Protein AF-A0A396I107-F1 (afdb_monomer_lite)

Organism: Medicago truncatula (NCBI:txid3880)

Sequence (135 aa):
MNLPSSKPILSKSPPNIFPFVKGKCCNCGIKDRWLLHNVVVRGVDRGICTSCVLRLHPSSFCPCCFKFYENPLSTTSTTHCFISCIKCSSLSHIHCLSSPPPPSYLCPPCSQPNFTFFPVPESPISKASRFNWDK

Foldseek 3Di:
DDDDDDDDDPPDDPPPCPPQDQAAAPPPRDGRDGDFDFDQDPNDTGTHHPQVVCVVCQQQAALLPRDGDPDPPCPDDDAQDWDAAPPDRHIHRCVSDPPPDDPHDHGQPRVDVPDGSDDDPPPPPPDPPDDDPDD

Secondary structure (DSSP, 8-state):
--PPP-------PPP-------B--TTT--SSBS-EEEEEETTEEEEEEHHHHHHH-TTSB-TTT-PBPP-TT-TT-TT--EEE-SSSS-EEEGGGSPSSPPSS---HHHH-TT--SSPPP----S---------

Structure (mmCIF, N/CA/C/O backbone):
data_AF-A0A396I107-F1
#
_entry.id   AF-A0A396I107-F1
#
loop_
_atom_site.group_PDB
_atom_site.id
_atom_site.type_symbol
_atom_site.label_atom_id
_atom_site.label_alt_id
_atom_site.label_comp_id
_atom_site.label_asym_id
_atom_site.label_entity_id
_atom_site.label_seq_id
_atom_site.pdbx_PDB_ins_code
_atom_site.Cartn_x
_atom_site.Cartn_y
_atom_site.Cartn_z
_atom_site.occupancy
_atom_site.B_iso_or_equiv
_atom_site.auth_seq_id
_atom_site.auth_comp_id
_atom_site.auth_asym_id
_atom_site.auth_atom_id
_atom_site.pdbx_PDB_model_num
ATOM 1 N N . MET A 1 1 ? 36.733 39.818 35.629 1.00 39.16 1 MET A N 1
ATOM 2 C CA . MET A 1 1 ? 35.351 39.630 35.136 1.00 39.16 1 MET A CA 1
ATOM 3 C C . MET A 1 1 ? 35.263 38.206 34.613 1.00 39.16 1 MET A C 1
ATOM 5 O O . MET A 1 1 ? 35.864 37.928 33.589 1.00 39.16 1 MET A O 1
ATOM 9 N N . ASN A 1 2 ? 34.639 37.289 35.355 1.00 40.69 2 ASN A N 1
ATOM 10 C CA . ASN A 1 2 ? 34.502 35.888 34.946 1.00 40.69 2 ASN A CA 1
ATOM 11 C C . ASN A 1 2 ? 33.051 35.658 34.511 1.00 40.69 2 ASN A C 1
ATOM 13 O O . ASN A 1 2 ? 32.148 35.779 35.337 1.00 40.69 2 ASN A O 1
ATOM 17 N N . LEU A 1 3 ? 32.833 35.378 33.223 1.00 48.28 3 LEU A N 1
ATOM 18 C CA . LEU A 1 3 ? 31.533 34.933 32.719 1.00 48.28 3 LEU A CA 1
ATOM 19 C C . LEU A 1 3 ? 31.322 33.455 33.093 1.00 48.28 3 LEU A C 1
ATOM 21 O O . LEU A 1 3 ? 32.228 32.647 32.875 1.00 48.28 3 LEU A O 1
ATOM 25 N N . PRO A 1 4 ? 30.146 33.065 33.611 1.00 47.81 4 PRO A N 1
ATOM 26 C CA . PRO A 1 4 ? 29.818 31.662 33.801 1.00 47.81 4 PRO A CA 1
ATOM 27 C C . PRO A 1 4 ? 29.500 30.989 32.459 1.00 47.81 4 PRO A C 1
ATOM 29 O O . PRO A 1 4 ? 28.752 31.503 31.631 1.00 47.81 4 PRO A O 1
ATOM 32 N N . SER A 1 5 ? 30.094 29.811 32.280 1.00 45.44 5 SER A N 1
ATOM 33 C CA . SER A 1 5 ? 29.935 28.916 31.136 1.00 45.44 5 SER A CA 1
ATOM 34 C C . SER A 1 5 ? 28.486 28.430 30.998 1.00 45.44 5 SER A C 1
ATOM 36 O O . SER A 1 5 ? 27.957 27.746 31.880 1.00 45.44 5 SER A O 1
ATOM 38 N N . SER A 1 6 ? 27.841 28.782 29.885 1.00 51.25 6 SER A N 1
ATOM 39 C CA . SER A 1 6 ? 26.504 28.310 29.522 1.00 51.25 6 SER A CA 1
ATOM 40 C C . SER A 1 6 ? 26.554 26.831 29.139 1.00 51.25 6 SER A C 1
ATOM 42 O O . SER A 1 6 ? 27.092 26.461 28.097 1.00 51.25 6 SER A O 1
ATOM 44 N N . LYS A 1 7 ? 25.967 25.972 29.978 1.00 55.06 7 LYS A N 1
ATOM 45 C CA . LYS A 1 7 ? 25.713 24.565 29.638 1.00 55.06 7 LYS A CA 1
ATOM 46 C C . LYS A 1 7 ? 24.725 24.485 28.462 1.00 55.06 7 LYS A C 1
ATOM 48 O O . LYS A 1 7 ? 23.730 25.211 28.477 1.00 55.06 7 LYS A O 1
ATOM 53 N N . PRO A 1 8 ? 24.928 23.588 27.482 1.00 44.09 8 PRO A N 1
ATOM 54 C CA . PRO A 1 8 ? 23.944 23.351 26.435 1.00 44.09 8 PRO A CA 1
ATOM 55 C C . PRO A 1 8 ? 22.682 22.720 27.038 1.00 44.09 8 PRO A C 1
ATOM 57 O O . PRO A 1 8 ? 22.736 21.696 27.722 1.00 44.09 8 PRO A O 1
ATOM 60 N N . ILE A 1 9 ? 21.536 23.359 26.794 1.00 47.22 9 ILE A N 1
ATOM 61 C CA . ILE A 1 9 ? 20.211 22.844 27.140 1.00 47.22 9 ILE A CA 1
ATOM 62 C C . ILE A 1 9 ? 19.959 21.622 26.257 1.00 47.22 9 ILE A C 1
ATOM 64 O O . ILE A 1 9 ? 19.732 21.744 25.055 1.00 47.22 9 ILE A O 1
ATOM 68 N N . LEU A 1 10 ? 20.017 20.435 26.861 1.00 46.69 10 LEU A N 1
ATOM 69 C CA . LEU A 1 10 ? 19.572 19.190 26.250 1.00 46.69 10 LEU A CA 1
ATOM 70 C C . LEU A 1 10 ? 18.054 19.286 26.047 1.00 46.69 10 LEU A C 1
ATOM 72 O O . LEU A 1 10 ? 17.277 19.065 26.980 1.00 46.69 10 LEU A O 1
ATOM 76 N N . SER A 1 11 ? 17.631 19.659 24.839 1.00 46.19 11 SER A N 1
ATOM 77 C CA . SER A 1 11 ? 16.238 19.578 24.417 1.00 46.19 11 SER A CA 1
ATOM 78 C C . SER A 1 11 ? 15.822 18.109 24.442 1.00 46.19 11 SER A C 1
ATOM 80 O O . SER A 1 11 ? 16.164 17.310 23.574 1.00 46.19 11 SER A O 1
ATOM 82 N N . LYS A 1 12 ? 15.098 17.723 25.495 1.00 41.50 12 LYS A N 1
ATOM 83 C CA . LYS A 1 12 ? 14.374 16.455 25.522 1.00 41.50 12 LYS A CA 1
ATOM 84 C C . LYS A 1 12 ? 13.352 16.520 24.392 1.00 41.50 12 LYS A C 1
ATOM 86 O O . LYS A 1 12 ? 12.364 17.245 24.498 1.00 41.50 12 LYS A O 1
ATOM 91 N N . SER A 1 13 ? 13.603 15.800 23.302 1.00 48.41 13 SER A N 1
ATOM 92 C CA . SER A 1 13 ? 12.550 15.479 22.349 1.00 48.41 13 SER A CA 1
ATOM 93 C C . SER A 1 13 ? 11.405 14.812 23.125 1.00 48.41 13 SER A C 1
ATOM 95 O O . SER A 1 13 ? 11.673 14.012 24.031 1.00 48.41 13 SER A O 1
ATOM 97 N N . PRO A 1 14 ? 10.134 15.154 22.848 1.00 47.31 14 PRO A N 1
ATOM 98 C CA . PRO A 1 14 ? 9.019 14.461 23.469 1.00 47.31 14 PRO A CA 1
ATOM 99 C C . PRO A 1 14 ? 9.179 12.960 23.210 1.00 47.31 14 PRO A C 1
ATOM 101 O O . PRO A 1 14 ? 9.504 12.580 22.078 1.00 47.31 14 PRO A O 1
ATOM 104 N N . PRO A 1 15 ? 8.977 12.094 24.217 1.00 42.28 15 PRO A N 1
ATOM 105 C CA . PRO A 1 15 ? 8.902 10.672 23.949 1.00 42.28 15 PRO A CA 1
ATOM 106 C C . PRO A 1 15 ? 7.786 10.490 22.918 1.00 42.28 15 PRO A C 1
ATOM 108 O O . PRO A 1 15 ? 6.681 10.999 23.105 1.00 42.28 15 PRO A O 1
ATOM 111 N N . ASN A 1 16 ? 8.098 9.822 21.806 1.00 48.88 16 ASN A N 1
ATOM 112 C CA . ASN A 1 16 ? 7.129 9.393 20.800 1.00 48.88 16 ASN A CA 1
ATOM 113 C C . ASN A 1 16 ? 6.190 8.357 21.444 1.00 48.88 16 ASN A C 1
ATOM 115 O O . ASN A 1 16 ? 6.252 7.162 21.170 1.00 48.88 16 ASN A O 1
ATOM 119 N N . ILE A 1 17 ? 5.345 8.809 22.368 1.00 43.91 17 ILE A N 1
ATOM 120 C CA . ILE A 1 17 ? 4.230 8.057 22.919 1.00 43.91 17 ILE A CA 1
ATOM 121 C C . ILE A 1 17 ? 3.137 8.224 21.876 1.00 43.91 17 ILE A C 1
ATOM 123 O O . ILE A 1 17 ? 2.220 9.022 22.039 1.00 43.91 17 ILE A O 1
ATOM 127 N N . PHE A 1 18 ? 3.263 7.517 20.755 1.00 51.06 18 PHE A N 1
ATOM 128 C CA . PHE A 1 18 ? 2.079 7.231 19.965 1.00 51.06 18 PHE A CA 1
ATOM 129 C C . PHE A 1 18 ? 1.196 6.383 20.879 1.00 51.06 18 PHE A C 1
ATOM 131 O O . PHE A 1 18 ? 1.608 5.273 21.231 1.00 51.06 18 PHE A O 1
ATOM 138 N N . PRO A 1 19 ? 0.041 6.884 21.352 1.00 49.38 19 PRO A N 1
ATOM 139 C CA . PRO A 1 19 ? -0.827 6.065 22.171 1.00 49.38 19 PRO A CA 1
ATOM 140 C C . PRO A 1 19 ? -1.206 4.856 21.319 1.00 49.38 19 PRO A C 1
ATOM 142 O O . PRO A 1 19 ? -1.777 4.991 20.235 1.00 49.38 19 PRO A O 1
ATOM 145 N N . PHE A 1 20 ? -0.826 3.665 21.776 1.00 53.84 20 PHE A N 1
ATOM 146 C CA . PHE A 1 20 ? -1.219 2.401 21.168 1.00 53.84 20 PHE A CA 1
ATOM 147 C C . PHE A 1 20 ? -2.715 2.205 21.427 1.00 53.84 20 PHE A C 1
ATOM 149 O O . PHE A 1 20 ? -3.124 1.426 22.284 1.00 53.84 20 PHE A O 1
ATOM 156 N N . VAL A 1 21 ? -3.553 2.971 20.730 1.00 56.84 21 VAL A N 1
ATOM 157 C CA . VAL A 1 21 ? -5.000 2.873 20.872 1.00 56.84 21 VAL A CA 1
ATOM 158 C C . VAL A 1 21 ? -5.434 1.606 20.151 1.00 56.84 21 VAL A C 1
ATOM 160 O O . VAL A 1 21 ? -5.415 1.528 18.921 1.00 56.84 21 VAL A O 1
ATOM 163 N N . LYS A 1 22 ? -5.803 0.592 20.934 1.00 62.91 22 LYS A N 1
ATOM 164 C CA . LYS A 1 22 ? -6.454 -0.611 20.426 1.00 62.91 22 LYS A CA 1
ATOM 165 C C . LYS A 1 22 ? -7.850 -0.212 19.949 1.00 62.91 22 LYS A C 1
ATOM 167 O O . LYS A 1 22 ? -8.648 0.310 20.722 1.00 62.91 22 LYS A O 1
ATOM 172 N N . GLY A 1 23 ? -8.145 -0.429 18.673 1.00 74.81 23 GLY A N 1
ATOM 173 C CA . GLY A 1 23 ? -9.428 -0.028 18.105 1.00 74.81 23 GLY A CA 1
ATOM 174 C C . GLY A 1 23 ? -9.712 -0.652 16.746 1.00 74.81 23 GLY A C 1
ATOM 175 O O . GLY A 1 23 ? -8.900 -1.387 16.178 1.00 74.81 23 GLY A O 1
ATOM 176 N N . LYS A 1 24 ? -10.899 -0.353 16.216 1.00 85.00 24 LYS A N 1
ATOM 177 C CA . LYS A 1 24 ? -11.323 -0.771 14.879 1.00 85.00 24 LYS A CA 1
ATOM 178 C C . LYS A 1 24 ? -10.814 0.227 13.845 1.00 85.00 24 LYS A C 1
ATOM 180 O O . LYS A 1 24 ? -11.115 1.412 13.933 1.00 85.00 24 LYS A O 1
ATOM 185 N N . CYS A 1 25 ? -10.106 -0.252 12.826 1.00 86.88 25 CYS A N 1
ATOM 186 C CA . CYS A 1 25 ? -9.729 0.601 11.704 1.00 86.88 25 CYS A CA 1
ATOM 187 C C . CYS A 1 25 ? -10.978 1.036 10.920 1.00 86.88 25 CYS A C 1
ATOM 189 O O . CYS A 1 25 ? -11.725 0.187 10.433 1.00 86.88 25 CYS A O 1
ATOM 191 N N . CYS A 1 26 ? -11.173 2.341 10.726 1.00 86.88 26 CYS A N 1
ATOM 192 C CA . CYS A 1 26 ? -12.315 2.869 9.974 1.00 86.88 26 CYS A CA 1
ATOM 193 C C . CYS A 1 26 ? -12.318 2.475 8.486 1.00 86.88 26 CYS A C 1
ATOM 195 O O . CYS A 1 26 ? -13.381 2.468 7.878 1.00 86.88 26 CYS A O 1
ATOM 197 N N . ASN A 1 27 ? -11.155 2.157 7.904 1.00 85.94 27 ASN A N 1
ATOM 198 C CA . ASN A 1 27 ? -11.030 1.818 6.484 1.00 85.94 27 ASN A CA 1
ATOM 199 C C . ASN A 1 27 ? -11.244 0.318 6.214 1.00 85.94 27 ASN A C 1
ATOM 201 O O . ASN A 1 27 ? -12.106 -0.052 5.432 1.00 85.94 27 ASN A O 1
ATOM 205 N N . CYS A 1 28 ? -10.485 -0.563 6.880 1.00 85.44 28 CYS A N 1
ATOM 206 C CA . CYS A 1 28 ? -10.591 -2.015 6.657 1.00 85.44 28 CYS A CA 1
ATOM 207 C C . CYS A 1 28 ? -11.506 -2.745 7.651 1.00 85.44 28 CYS A C 1
ATOM 209 O O . CYS A 1 28 ? -11.710 -3.945 7.522 1.00 85.44 28 CYS A O 1
ATOM 211 N N . GLY A 1 29 ? -12.014 -2.067 8.683 1.00 83.38 29 GLY A N 1
ATOM 212 C CA . GLY A 1 29 ? -12.927 -2.651 9.668 1.00 83.38 29 GLY A CA 1
ATOM 213 C C . GLY A 1 29 ? -12.309 -3.663 10.640 1.00 83.38 29 GLY A C 1
ATOM 214 O O . GLY A 1 29 ? -13.009 -4.117 11.544 1.00 83.38 29 GLY A O 1
ATOM 215 N N . ILE A 1 30 ? -11.023 -3.997 10.494 1.00 81.94 30 ILE A N 1
ATOM 216 C CA . ILE A 1 30 ? -10.326 -4.953 11.362 1.00 81.94 30 ILE A CA 1
ATOM 217 C C . ILE A 1 30 ? -10.192 -4.365 12.771 1.00 81.94 30 ILE A C 1
ATOM 219 O O . ILE A 1 30 ? -9.756 -3.220 12.940 1.00 81.94 30 ILE A O 1
ATOM 223 N N . LYS A 1 31 ? -10.611 -5.163 13.758 1.00 74.69 31 LYS A N 1
ATOM 224 C CA . LYS A 1 31 ? -10.554 -4.866 15.195 1.00 74.69 31 LYS A CA 1
ATOM 225 C C . LYS A 1 31 ? -9.156 -5.154 15.745 1.00 74.69 31 LYS A C 1
ATOM 227 O O . LYS A 1 31 ? -8.348 -5.792 15.079 1.00 74.69 31 LYS A O 1
ATOM 232 N N . ASP A 1 32 ? -8.885 -4.673 16.953 1.00 67.00 32 ASP A N 1
ATOM 233 C CA . ASP A 1 32 ? -7.689 -5.009 17.734 1.00 67.00 32 ASP A CA 1
ATOM 234 C C . ASP A 1 32 ? -6.344 -4.722 17.058 1.00 67.00 32 ASP A C 1
ATOM 236 O O . ASP A 1 32 ? -5.314 -5.262 17.461 1.00 67.00 32 ASP A O 1
ATOM 240 N N . ARG A 1 33 ? -6.316 -3.829 16.061 1.00 69.25 33 ARG A N 1
ATOM 241 C CA . ARG A 1 33 ? -5.047 -3.426 15.461 1.00 69.25 33 ARG A CA 1
ATOM 242 C C . ARG A 1 33 ? -4.260 -2.582 16.448 1.00 69.25 33 ARG A C 1
ATOM 244 O O . ARG A 1 33 ? -4.785 -1.637 17.034 1.00 69.25 33 ARG A O 1
ATOM 251 N N . TRP A 1 34 ? -2.989 -2.926 16.595 1.00 65.94 34 TRP A N 1
ATOM 252 C CA . TRP A 1 34 ? -2.025 -2.089 17.289 1.00 65.94 34 TRP A CA 1
ATOM 253 C C . TRP A 1 34 ? -1.634 -0.958 16.328 1.00 65.94 34 TRP A C 1
ATOM 255 O O . TRP A 1 34 ? -1.540 -1.190 15.121 1.00 65.94 34 TRP A O 1
ATOM 265 N N . LEU A 1 35 ? -1.447 0.256 16.853 1.00 76.44 35 LEU A N 1
ATOM 266 C CA . LEU A 1 35 ? -1.085 1.460 16.088 1.00 76.44 35 LEU A CA 1
ATOM 267 C C . LEU A 1 35 ? -2.159 1.923 15.082 1.00 76.44 35 LEU A C 1
ATOM 269 O O . LEU A 1 35 ? -2.049 1.744 13.863 1.00 76.44 35 LEU A O 1
ATOM 273 N N . LEU A 1 36 ? -3.206 2.565 15.607 1.00 84.69 36 LEU A N 1
ATOM 274 C CA . LEU A 1 36 ? -4.101 3.397 14.806 1.00 84.69 36 LEU A CA 1
ATOM 275 C C . LEU A 1 36 ? -3.539 4.818 14.694 1.00 84.69 36 LEU A C 1
ATOM 277 O O . LEU A 1 36 ? -3.190 5.443 15.690 1.00 84.69 36 LEU A O 1
ATOM 281 N N . HIS A 1 37 ? -3.494 5.324 13.467 1.00 85.69 37 HIS A N 1
ATOM 282 C CA . HIS A 1 37 ? -3.202 6.713 13.147 1.00 85.69 37 HIS A CA 1
ATOM 283 C C . HIS A 1 37 ? -4.507 7.492 13.180 1.00 85.69 37 HIS A C 1
ATOM 285 O O . HIS A 1 37 ? -5.466 7.124 12.493 1.00 85.69 37 HIS A O 1
ATOM 291 N N . ASN A 1 38 ? -4.540 8.556 13.976 1.00 84.56 38 ASN A N 1
ATOM 292 C CA . ASN A 1 38 ? -5.654 9.491 13.970 1.00 84.56 38 ASN A CA 1
ATOM 293 C C . ASN A 1 38 ? -5.518 10.385 12.742 1.00 84.56 38 ASN A C 1
ATOM 295 O O . ASN A 1 38 ? -4.517 11.082 12.579 1.00 84.56 38 ASN A O 1
ATOM 299 N N . VAL A 1 39 ? -6.516 10.336 11.868 1.00 82.31 39 VAL A N 1
ATOM 300 C CA . VAL A 1 39 ? -6.608 11.204 10.698 1.00 82.31 39 VAL A CA 1
ATOM 301 C C . VAL A 1 39 ? -7.934 11.941 10.726 1.00 82.31 39 VAL A C 1
ATOM 303 O O . VAL A 1 39 ? -8.976 11.359 11.032 1.00 82.31 39 VAL A O 1
ATOM 306 N N . VAL A 1 40 ? -7.907 13.218 10.361 1.00 82.56 40 VAL A N 1
ATOM 307 C CA . VAL A 1 40 ? -9.123 14.014 10.207 1.00 82.56 40 VAL A CA 1
ATOM 308 C C . VAL A 1 40 ? -9.620 13.842 8.780 1.00 82.56 40 VAL A C 1
ATOM 310 O O . VAL A 1 40 ? -8.994 14.309 7.829 1.00 82.56 40 VAL A O 1
ATOM 313 N N . VAL A 1 41 ? -10.761 13.177 8.613 1.00 71.12 41 VAL A N 1
ATOM 314 C CA . VAL A 1 41 ? -11.405 13.021 7.303 1.00 71.12 41 VAL A CA 1
ATOM 315 C C . VAL A 1 41 ? -12.756 13.711 7.356 1.00 71.12 41 VAL A C 1
ATOM 317 O O . VAL A 1 41 ? -13.661 13.252 8.054 1.00 71.12 41 VAL A O 1
ATOM 320 N N . ARG A 1 42 ? -12.895 14.809 6.600 1.00 77.88 42 ARG A N 1
ATOM 321 C CA . ARG A 1 42 ? -14.106 15.655 6.569 1.00 77.88 42 ARG A CA 1
ATOM 322 C C . ARG A 1 42 ? -14.514 16.188 7.955 1.00 77.88 42 ARG A C 1
ATOM 324 O O . ARG A 1 42 ? -15.693 16.202 8.285 1.00 77.88 42 ARG A O 1
ATOM 331 N N . GLY A 1 43 ? -13.539 16.583 8.774 1.00 78.88 43 GLY A N 1
ATOM 332 C CA . GLY A 1 43 ? -13.783 17.153 10.106 1.00 78.88 43 GLY A CA 1
ATOM 333 C C . GLY A 1 43 ? -14.120 16.139 11.204 1.00 78.88 43 GLY A C 1
ATOM 334 O O . GLY A 1 43 ? -14.448 16.546 12.311 1.00 78.88 43 GLY A O 1
ATOM 335 N N . VAL A 1 44 ? -14.035 14.834 10.924 1.00 77.62 44 VAL A N 1
ATOM 336 C CA . VAL A 1 44 ? -14.227 13.772 11.922 1.00 77.62 44 VAL A CA 1
ATOM 337 C C . VAL A 1 44 ? -12.917 13.020 12.118 1.00 77.62 44 VAL A C 1
ATOM 339 O O . VAL A 1 44 ? -12.321 12.561 11.137 1.00 77.62 44 VAL A O 1
ATOM 342 N N . ASP A 1 45 ? -12.506 12.857 13.375 1.00 79.69 45 ASP A N 1
ATOM 343 C CA . ASP A 1 45 ? -11.373 12.013 13.745 1.00 79.69 45 ASP A CA 1
ATOM 344 C C . ASP A 1 45 ? -11.685 10.548 13.457 1.00 79.69 45 ASP A C 1
ATOM 346 O O . ASP A 1 45 ? -12.676 9.975 13.922 1.00 79.69 45 ASP A O 1
ATOM 350 N N . ARG A 1 46 ? -10.829 9.924 12.654 1.00 83.06 46 ARG A N 1
ATOM 351 C CA . ARG A 1 46 ? -10.931 8.513 12.298 1.00 83.06 46 ARG A CA 1
ATOM 352 C C . ARG A 1 46 ? -9.612 7.824 12.590 1.00 83.06 46 ARG A C 1
ATOM 354 O O . ARG A 1 46 ? -8.559 8.264 12.143 1.00 83.06 46 ARG A O 1
ATOM 361 N N . GLY A 1 47 ? -9.685 6.695 13.288 1.00 87.75 47 GLY A N 1
ATOM 362 C CA . GLY A 1 47 ? -8.544 5.808 13.485 1.00 87.75 47 GLY A CA 1
ATOM 363 C C . GLY A 1 47 ? -8.361 4.895 12.276 1.00 87.75 47 GLY A C 1
ATOM 364 O O . GLY A 1 47 ? -9.207 4.036 11.997 1.00 87.75 47 GLY A O 1
ATOM 365 N N . ILE A 1 48 ? -7.251 5.028 11.555 1.00 88.06 48 ILE A N 1
ATOM 366 C CA . IL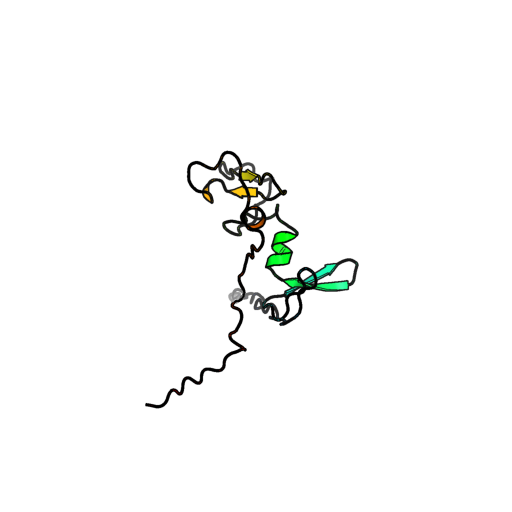E A 1 48 ? -6.878 4.101 10.479 1.00 88.06 48 ILE A CA 1
ATOM 367 C C . ILE A 1 48 ? -5.568 3.395 10.806 1.00 88.06 48 ILE A C 1
ATOM 369 O O . ILE A 1 48 ? -4.652 3.983 11.356 1.00 88.06 48 ILE A O 1
ATOM 373 N N . CYS A 1 49 ? -5.451 2.108 10.493 1.00 87.69 49 CYS A N 1
ATOM 374 C CA . CYS A 1 49 ? -4.213 1.387 10.782 1.00 87.69 49 CYS A CA 1
ATOM 375 C C . CYS A 1 49 ? -3.095 1.757 9.808 1.00 87.69 49 CYS A C 1
ATOM 377 O O . CYS A 1 49 ? -3.372 2.174 8.680 1.00 87.69 49 CYS A O 1
ATOM 379 N N . THR A 1 50 ? -1.840 1.511 10.197 1.00 86.56 50 THR A N 1
ATOM 380 C CA . THR A 1 50 ? -0.662 1.790 9.355 1.00 86.56 50 THR A CA 1
ATOM 381 C C . THR A 1 50 ? -0.798 1.192 7.956 1.00 86.56 50 THR A C 1
ATOM 383 O O . THR A 1 50 ? -0.565 1.870 6.964 1.00 86.56 50 THR A O 1
ATOM 386 N N . SER A 1 51 ? -1.280 -0.052 7.840 1.00 88.00 51 SER A N 1
ATOM 387 C CA . SER A 1 51 ? -1.479 -0.687 6.530 1.00 88.00 51 SER A CA 1
ATOM 388 C C . SER A 1 51 ? -2.490 0.055 5.646 1.00 88.00 51 SER A C 1
ATOM 390 O O . SER A 1 51 ? -2.371 -0.011 4.426 1.00 88.00 51 SER A O 1
ATOM 392 N N . CYS A 1 52 ? -3.497 0.716 6.225 1.00 88.62 52 CYS A N 1
ATOM 393 C CA . CYS A 1 52 ? -4.467 1.508 5.469 1.00 88.62 52 CYS A CA 1
ATOM 394 C C . CYS A 1 52 ? -3.905 2.878 5.089 1.00 88.62 52 CYS A C 1
ATOM 396 O O . CYS A 1 52 ? -4.115 3.288 3.954 1.00 88.62 52 CYS A O 1
ATOM 398 N N . VAL A 1 53 ? -3.146 3.532 5.976 1.00 88.62 53 VAL A N 1
ATOM 399 C CA . VAL A 1 53 ? -2.402 4.761 5.637 1.00 88.62 53 VAL A CA 1
ATOM 400 C C . VAL A 1 53 ? -1.522 4.513 4.410 1.00 88.62 53 VAL A C 1
ATOM 402 O O . VAL A 1 53 ? -1.638 5.209 3.407 1.00 88.62 53 VAL A O 1
ATOM 405 N N . LEU A 1 54 ? -0.716 3.451 4.443 1.00 90.31 54 LEU A N 1
ATOM 406 C CA . LEU A 1 54 ? 0.186 3.098 3.347 1.00 90.31 54 LEU A CA 1
ATOM 407 C C . LEU A 1 54 ? -0.555 2.778 2.035 1.00 90.31 54 LEU A C 1
ATOM 409 O O . LEU A 1 54 ? -0.091 3.139 0.959 1.00 90.31 54 LEU A O 1
ATOM 413 N N . ARG A 1 55 ? -1.734 2.143 2.099 1.00 89.00 55 ARG A N 1
ATOM 414 C CA . ARG A 1 55 ? -2.559 1.882 0.903 1.00 89.00 55 ARG A CA 1
ATOM 415 C C . ARG A 1 55 ? -3.192 3.143 0.310 1.00 89.00 55 ARG A C 1
ATOM 417 O O . ARG A 1 55 ? -3.445 3.158 -0.888 1.00 89.00 55 ARG A O 1
ATOM 424 N N . LEU A 1 56 ? -3.467 4.161 1.125 1.00 89.44 56 LEU A N 1
ATOM 425 C CA . LEU A 1 56 ? -4.037 5.435 0.669 1.00 89.44 56 LEU A CA 1
ATOM 426 C C . LEU A 1 56 ? -2.987 6.347 0.017 1.00 89.44 56 LEU A C 1
ATOM 428 O O . LEU A 1 56 ? -3.350 7.213 -0.774 1.00 89.44 56 LEU A O 1
ATOM 432 N N . HIS A 1 57 ? -1.699 6.123 0.298 1.00 89.44 57 HIS A N 1
ATOM 433 C CA . HIS A 1 57 ? -0.587 6.930 -0.214 1.00 89.44 57 HIS A CA 1
ATOM 434 C C . HIS A 1 57 ? 0.478 6.085 -0.947 1.00 89.44 57 HIS A C 1
ATOM 436 O O . HIS A 1 57 ? 1.657 6.120 -0.587 1.00 89.44 57 HIS A O 1
ATOM 442 N N . PRO A 1 58 ? 0.104 5.318 -1.992 1.00 89.88 58 PRO A N 1
ATOM 443 C CA . PRO A 1 58 ? 1.001 4.362 -2.651 1.00 89.88 58 PRO A CA 1
ATOM 444 C C . PRO A 1 58 ? 2.185 5.011 -3.387 1.00 89.88 58 PRO A C 1
ATOM 446 O O . PRO A 1 58 ? 3.167 4.326 -3.664 1.00 89.88 58 PRO A O 1
ATOM 449 N N . SER A 1 59 ? 2.101 6.307 -3.701 1.00 89.75 59 SER A N 1
ATOM 450 C CA . SER A 1 59 ? 3.129 7.083 -4.412 1.00 89.75 59 SER A CA 1
ATOM 451 C C . SER A 1 59 ? 4.035 7.892 -3.480 1.00 89.75 59 SER A C 1
ATOM 453 O O . SER A 1 59 ? 4.765 8.757 -3.950 1.00 89.75 59 SER A O 1
ATOM 455 N N . SER A 1 60 ? 3.986 7.650 -2.169 1.00 89.19 60 SER A N 1
ATOM 456 C CA . SER A 1 60 ? 4.790 8.396 -1.190 1.00 89.19 60 SER A CA 1
ATOM 457 C C . SER A 1 60 ? 5.999 7.615 -0.668 1.00 89.19 60 SER A C 1
ATOM 459 O O . SER A 1 60 ? 6.881 8.209 -0.053 1.00 89.19 60 SER A O 1
ATOM 461 N N . PHE A 1 61 ? 6.054 6.298 -0.882 1.00 92.00 61 PHE A N 1
ATOM 462 C CA . PHE A 1 61 ? 7.100 5.427 -0.343 1.00 92.00 61 PHE A CA 1
ATOM 463 C C . PHE A 1 61 ? 7.269 4.154 -1.176 1.00 92.00 61 PHE A C 1
ATOM 465 O O . PHE A 1 61 ? 6.323 3.666 -1.793 1.00 92.00 61 PHE A O 1
ATOM 472 N N . CYS A 1 62 ? 8.460 3.555 -1.130 1.00 92.06 62 CYS A N 1
ATOM 473 C CA . CYS A 1 62 ? 8.704 2.250 -1.742 1.00 92.06 62 CYS A CA 1
ATOM 474 C C . CYS A 1 62 ? 8.043 1.125 -0.913 1.00 92.06 62 CYS A C 1
ATOM 476 O O . CYS A 1 62 ? 8.449 0.920 0.233 1.00 92.06 62 CYS A O 1
ATOM 478 N N . PRO A 1 63 ? 7.109 0.322 -1.462 1.00 92.44 63 PRO A N 1
ATOM 479 C CA . PRO A 1 63 ? 6.432 -0.756 -0.736 1.00 92.44 63 PRO A CA 1
ATOM 480 C C . PRO A 1 63 ? 7.337 -1.941 -0.377 1.00 92.44 63 PRO A C 1
ATOM 482 O O . PRO A 1 63 ? 6.925 -2.790 0.408 1.00 92.44 63 PRO A O 1
ATOM 485 N N . CYS A 1 64 ? 8.550 -2.010 -0.932 1.00 90.38 64 CYS A N 1
ATOM 486 C CA . CYS A 1 64 ? 9.525 -3.058 -0.625 1.00 90.38 64 CYS A CA 1
ATOM 487 C C . CYS A 1 64 ? 10.409 -2.721 0.587 1.00 90.38 64 CYS A C 1
ATOM 489 O O . CYS A 1 64 ? 10.780 -3.619 1.332 1.00 90.38 64 CYS A O 1
ATOM 491 N N . CYS A 1 65 ? 10.770 -1.447 0.783 1.00 91.44 65 CYS A N 1
ATOM 492 C CA . CYS A 1 65 ? 11.705 -1.029 1.841 1.00 91.44 65 CYS A CA 1
ATOM 493 C C . CYS A 1 65 ? 11.161 0.047 2.786 1.00 91.44 65 CYS A C 1
ATOM 495 O O . CYS A 1 65 ? 11.871 0.472 3.692 1.00 91.44 65 CYS A O 1
ATOM 497 N N . PHE A 1 66 ? 9.930 0.510 2.566 1.00 90.50 66 PHE A N 1
ATOM 498 C CA . PHE A 1 66 ? 9.236 1.522 3.366 1.00 90.50 66 PHE A CA 1
ATOM 499 C C . PHE A 1 66 ? 9.932 2.886 3.474 1.00 90.50 66 PHE A C 1
ATOM 501 O O . PHE A 1 66 ? 9.512 3.729 4.262 1.00 90.50 66 PHE A O 1
ATOM 508 N N . LYS A 1 67 ? 10.961 3.145 2.657 1.00 89.44 67 LYS A N 1
ATOM 509 C CA . LYS A 1 67 ? 11.570 4.473 2.548 1.00 89.44 67 LYS A CA 1
ATOM 510 C C . LYS A 1 67 ? 10.660 5.401 1.749 1.00 89.44 67 LYS A C 1
ATOM 512 O O . LYS A 1 67 ? 10.220 5.036 0.654 1.00 89.44 67 LYS A O 1
ATOM 517 N N . PHE A 1 68 ? 10.412 6.586 2.297 1.00 88.88 68 PHE A N 1
ATOM 518 C CA . PHE A 1 68 ? 9.746 7.678 1.595 1.00 88.88 68 PHE A CA 1
ATOM 519 C C . PHE A 1 68 ? 10.632 8.196 0.464 1.00 88.88 68 PHE A C 1
ATOM 521 O O . PHE A 1 68 ? 11.858 8.092 0.532 1.00 88.88 68 PHE A O 1
ATOM 528 N N . TYR A 1 69 ? 10.014 8.739 -0.578 1.00 86.00 69 TYR A N 1
ATOM 529 C CA . TYR A 1 69 ? 10.767 9.414 -1.629 1.00 86.00 69 TYR A CA 1
ATOM 530 C C . TYR A 1 69 ? 11.194 10.790 -1.110 1.00 86.00 69 TYR A C 1
ATOM 532 O O . TYR A 1 69 ? 10.344 11.617 -0.778 1.00 86.00 69 TYR A O 1
ATOM 540 N N . GLU A 1 70 ? 12.501 11.022 -0.987 1.00 70.69 70 GLU A N 1
ATOM 541 C CA . GLU A 1 70 ? 13.025 12.353 -0.679 1.00 70.69 70 GLU A CA 1
ATOM 542 C C . GLU A 1 70 ? 12.816 13.294 -1.881 1.00 70.69 70 GLU A C 1
ATOM 544 O O . GLU A 1 70 ? 12.823 12.874 -3.034 1.00 70.69 70 GLU A O 1
ATOM 549 N N . ASN A 1 71 ? 12.549 14.560 -1.559 1.00 58.16 71 ASN A N 1
ATOM 550 C CA . ASN A 1 71 ? 12.129 15.681 -2.406 1.00 58.16 71 ASN A CA 1
ATOM 551 C C . ASN A 1 71 ? 12.524 15.620 -3.911 1.00 58.16 71 ASN A C 1
ATOM 553 O O . ASN A 1 71 ? 13.712 15.516 -4.221 1.00 58.16 71 ASN A O 1
ATOM 557 N N . PRO A 1 72 ? 11.579 15.837 -4.855 1.00 50.16 72 PRO A N 1
ATOM 558 C CA . PRO A 1 72 ? 11.859 15.910 -6.298 1.00 50.16 72 PRO A CA 1
ATOM 559 C C . PRO A 1 72 ? 12.798 17.052 -6.747 1.00 50.16 72 PRO A C 1
ATOM 561 O O . PRO A 1 72 ? 13.161 17.095 -7.919 1.00 50.16 72 PRO A O 1
ATOM 564 N N . LEU A 1 73 ? 13.192 17.977 -5.862 1.00 49.66 73 LEU A N 1
ATOM 565 C CA . LEU A 1 73 ? 14.065 19.117 -6.194 1.00 49.66 73 LEU A CA 1
ATOM 566 C C . LEU A 1 73 ? 15.560 18.893 -5.915 1.00 49.66 73 LEU A C 1
ATOM 568 O O . LEU A 1 73 ? 16.367 19.769 -6.223 1.00 49.66 73 LEU A O 1
ATOM 572 N N . SER A 1 74 ? 15.961 17.748 -5.357 1.00 47.19 74 SER A N 1
ATOM 573 C CA . SER A 1 74 ? 17.382 17.443 -5.150 1.00 47.19 74 SER A CA 1
ATOM 574 C C . SER A 1 74 ? 18.030 16.987 -6.461 1.00 47.19 74 SER A C 1
ATOM 576 O O . SER A 1 74 ? 18.199 15.800 -6.723 1.00 47.19 74 SER A O 1
ATOM 578 N N . THR A 1 75 ? 18.420 17.951 -7.294 1.00 43.06 75 THR A N 1
ATOM 579 C CA . THR A 1 75 ? 19.090 17.773 -8.597 1.00 43.06 75 THR A CA 1
ATOM 580 C C . THR A 1 75 ? 20.539 17.267 -8.503 1.00 43.06 75 THR A C 1
ATOM 582 O O . THR A 1 75 ? 21.311 17.439 -9.442 1.00 43.06 75 THR A O 1
ATOM 585 N N . THR A 1 76 ? 20.954 16.667 -7.385 1.00 44.03 76 THR A N 1
ATOM 586 C CA . THR A 1 76 ? 22.369 16.355 -7.108 1.00 44.03 76 THR A CA 1
ATOM 587 C C . THR A 1 76 ? 22.649 14.906 -6.714 1.00 44.03 76 THR A C 1
ATOM 589 O O . THR A 1 76 ? 23.753 14.607 -6.263 1.00 44.03 76 THR A O 1
ATOM 592 N N . SER A 1 77 ? 21.722 13.959 -6.892 1.00 46.41 77 SER A N 1
ATOM 593 C CA . SER A 1 77 ? 22.038 12.540 -6.657 1.00 46.41 77 SER A CA 1
ATOM 594 C C . SER A 1 77 ? 21.453 11.611 -7.718 1.00 46.41 77 SER A C 1
ATOM 596 O O . SER A 1 77 ? 20.251 11.479 -7.909 1.00 46.41 77 SER A O 1
ATOM 598 N N . THR A 1 78 ? 22.364 10.954 -8.415 1.00 50.19 78 THR A N 1
ATOM 599 C CA . THR A 1 78 ? 22.238 10.223 -9.676 1.00 50.19 78 THR A CA 1
ATOM 600 C C . THR A 1 78 ? 21.415 8.912 -9.641 1.00 50.19 78 THR A C 1
ATOM 602 O O . THR A 1 78 ? 21.589 8.103 -10.544 1.00 50.19 78 THR A O 1
ATOM 605 N N . THR A 1 79 ? 20.592 8.584 -8.630 1.00 51.81 79 THR A N 1
ATOM 606 C CA . THR A 1 79 ? 20.385 7.142 -8.303 1.00 51.81 79 THR A CA 1
ATOM 607 C C . THR A 1 79 ? 19.001 6.644 -7.854 1.00 51.81 79 THR A C 1
ATOM 609 O O . THR A 1 79 ? 18.876 5.460 -7.533 1.00 51.81 79 THR A O 1
ATOM 612 N N . HIS A 1 80 ? 17.926 7.438 -7.881 1.00 60.97 80 HIS A N 1
ATOM 613 C CA . HIS A 1 80 ? 16.583 6.914 -7.572 1.00 60.97 80 HIS A CA 1
ATOM 614 C C . HIS A 1 80 ? 15.874 6.363 -8.818 1.00 60.97 80 HIS A C 1
ATOM 616 O O . HIS A 1 80 ? 14.867 6.898 -9.275 1.00 60.97 80 HIS A O 1
ATOM 622 N N . CYS A 1 81 ? 16.399 5.281 -9.398 1.00 80.25 81 CYS A N 1
ATOM 623 C CA . CYS A 1 81 ? 15.671 4.569 -10.445 1.00 80.25 81 CYS A CA 1
ATOM 624 C C . CYS A 1 81 ? 14.461 3.862 -9.822 1.00 80.25 81 CYS A C 1
ATOM 626 O O . CYS A 1 81 ? 14.613 3.004 -8.943 1.00 80.25 81 CYS A O 1
ATOM 628 N N . PHE A 1 82 ? 13.266 4.213 -10.292 1.00 87.31 82 PHE A N 1
ATOM 629 C CA . PHE A 1 82 ? 12.012 3.593 -9.885 1.00 87.31 82 PHE A CA 1
ATOM 630 C C . PHE A 1 82 ? 11.399 2.796 -11.028 1.00 87.31 82 PHE A C 1
ATOM 632 O O . PHE A 1 82 ? 11.599 3.106 -12.199 1.00 87.31 82 PHE A O 1
ATOM 639 N N . ILE A 1 83 ? 10.586 1.812 -10.670 1.00 89.81 83 ILE A N 1
ATOM 640 C CA . ILE A 1 83 ? 9.656 1.148 -11.577 1.00 89.81 83 ILE A CA 1
ATOM 641 C C . ILE A 1 83 ? 8.231 1.316 -11.051 1.00 89.81 83 ILE A C 1
ATOM 643 O O . ILE A 1 83 ? 7.992 1.271 -9.839 1.00 89.81 83 ILE A O 1
ATOM 647 N N . SER A 1 84 ? 7.289 1.550 -11.960 1.00 92.12 84 SER A N 1
ATOM 648 C CA . SER A 1 84 ? 5.878 1.751 -11.644 1.00 92.12 84 SER A CA 1
ATOM 649 C C . SER A 1 84 ? 5.105 0.436 -11.661 1.00 92.12 84 SER A C 1
ATOM 651 O O . SER A 1 84 ? 5.357 -0.457 -12.470 1.00 92.12 84 SER A O 1
ATOM 653 N N . CYS A 1 85 ? 4.147 0.308 -10.744 1.00 94.56 85 CYS A N 1
ATOM 654 C CA . CYS A 1 85 ? 3.179 -0.779 -10.781 1.00 94.56 85 CYS A CA 1
ATOM 655 C C . CYS A 1 85 ? 2.226 -0.589 -11.967 1.00 94.56 85 CYS A C 1
ATOM 6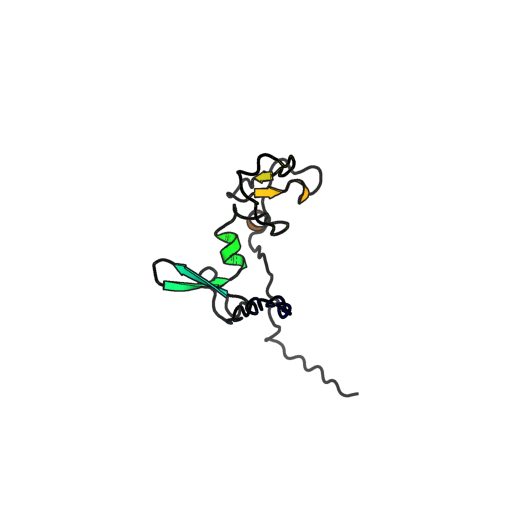57 O O . CYS A 1 85 ? 1.677 0.493 -12.156 1.00 94.56 85 CYS A O 1
ATOM 659 N N . ILE A 1 86 ? 1.937 -1.653 -12.715 1.00 95.44 86 ILE A N 1
ATOM 660 C CA . ILE A 1 86 ? 1.007 -1.574 -13.855 1.00 95.44 86 ILE A CA 1
ATOM 661 C C . ILE A 1 86 ? -0.474 -1.435 -13.445 1.00 95.44 86 ILE A C 1
ATOM 663 O O . ILE A 1 86 ? -1.319 -1.170 -14.293 1.00 95.44 86 ILE A O 1
ATOM 667 N N . LYS A 1 87 ? -0.816 -1.642 -12.162 1.00 94.81 87 LYS A N 1
ATOM 668 C CA . LYS A 1 87 ? -2.205 -1.614 -11.650 1.00 94.81 87 LYS A CA 1
ATOM 669 C C . LYS A 1 87 ? -2.539 -0.411 -10.765 1.00 94.81 87 LYS A C 1
ATOM 671 O O . LYS A 1 87 ? -3.712 -0.179 -10.489 1.00 94.81 87 LYS A O 1
ATOM 676 N N . CYS A 1 88 ? -1.546 0.311 -10.254 1.00 93.50 88 CYS A N 1
ATOM 677 C CA . CYS A 1 88 ? -1.762 1.435 -9.343 1.00 93.50 88 CYS A CA 1
ATOM 678 C C . CYS A 1 88 ? -0.602 2.429 -9.429 1.00 93.50 88 CYS A C 1
ATOM 680 O O . CYS A 1 88 ? 0.423 2.144 -10.034 1.00 93.50 88 CYS A O 1
ATOM 682 N N . SER A 1 89 ? -0.713 3.574 -8.763 1.00 92.19 89 SER A N 1
ATOM 683 C CA . SER A 1 89 ? 0.322 4.615 -8.791 1.00 92.19 89 SER A CA 1
ATOM 684 C C . SER A 1 89 ? 1.548 4.325 -7.904 1.00 92.19 89 SER A C 1
ATOM 686 O O . SER A 1 89 ? 2.313 5.238 -7.593 1.00 92.19 89 SER A O 1
ATOM 688 N N . SER A 1 90 ? 1.740 3.083 -7.449 1.00 93.38 90 SER A N 1
ATOM 689 C CA . SER A 1 90 ? 2.868 2.723 -6.584 1.00 93.38 90 SER A CA 1
ATOM 690 C C . SER A 1 90 ? 4.180 2.665 -7.360 1.00 93.38 90 SER A C 1
ATOM 692 O O . SER A 1 90 ? 4.227 2.111 -8.459 1.00 93.38 90 SER A O 1
ATOM 694 N N . LEU A 1 91 ? 5.248 3.198 -6.763 1.00 92.19 91 LEU A N 1
ATOM 695 C CA . LEU A 1 91 ? 6.600 3.172 -7.316 1.00 92.19 91 LEU A CA 1
ATOM 696 C C . LEU A 1 91 ? 7.496 2.298 -6.426 1.00 92.19 91 LEU A C 1
ATOM 698 O O . LEU A 1 91 ? 7.313 2.205 -5.214 1.00 92.19 91 LEU A O 1
ATOM 702 N N . SER A 1 92 ? 8.476 1.612 -6.992 1.00 92.25 92 SER A N 1
ATOM 703 C CA . SER A 1 92 ? 9.452 0.839 -6.212 1.00 92.25 92 SER A CA 1
ATOM 704 C C . SER A 1 92 ? 10.851 1.114 -6.702 1.00 92.25 92 SER A C 1
ATOM 706 O O . SER A 1 92 ? 11.061 1.243 -7.903 1.00 92.25 92 SER A O 1
ATOM 708 N N . HIS A 1 93 ? 11.810 1.219 -5.783 1.00 91.25 93 HIS A N 1
ATOM 709 C CA . HIS A 1 93 ? 13.212 1.332 -6.171 1.00 91.25 93 HIS A CA 1
ATOM 710 C C . HIS A 1 93 ? 13.602 0.090 -6.978 1.00 91.25 93 HIS A C 1
ATOM 712 O O . HIS A 1 93 ? 13.333 -1.027 -6.532 1.00 91.25 93 HIS A O 1
ATOM 718 N N . ILE A 1 94 ? 14.276 0.263 -8.115 1.00 88.88 94 ILE A N 1
ATOM 719 C CA . ILE A 1 94 ? 14.735 -0.868 -8.937 1.00 88.88 94 ILE A CA 1
ATOM 720 C C . ILE A 1 94 ? 15.671 -1.779 -8.128 1.00 88.88 94 ILE A C 1
ATOM 722 O O . ILE A 1 94 ? 15.545 -2.994 -8.193 1.00 88.88 94 ILE A O 1
ATOM 726 N N . HIS A 1 95 ? 16.528 -1.207 -7.274 1.00 88.06 95 HIS A N 1
ATOM 727 C CA . HIS A 1 95 ? 17.409 -1.969 -6.377 1.00 88.06 95 HIS A CA 1
ATOM 728 C C . HIS A 1 95 ? 16.651 -2.762 -5.290 1.00 88.06 95 HIS A C 1
ATOM 730 O O . HIS A 1 95 ? 17.208 -3.661 -4.668 1.00 88.06 95 HIS A O 1
ATOM 736 N N . CYS A 1 96 ? 15.381 -2.445 -5.015 1.00 90.56 96 CYS A N 1
ATOM 737 C CA . CYS A 1 96 ? 14.563 -3.259 -4.111 1.00 90.56 96 CYS A CA 1
ATOM 738 C C . CYS A 1 96 ? 13.978 -4.503 -4.792 1.00 90.56 96 CYS A C 1
ATOM 740 O O . CYS A 1 96 ? 13.318 -5.296 -4.121 1.00 90.56 96 CYS A O 1
ATOM 742 N N . LEU A 1 97 ? 14.176 -4.660 -6.101 1.00 87.12 97 LEU A N 1
ATOM 743 C CA . LEU A 1 97 ? 13.704 -5.801 -6.869 1.00 87.12 97 LEU A CA 1
ATOM 744 C C . LEU A 1 97 ? 14.838 -6.779 -7.155 1.00 87.12 97 LEU A C 1
ATOM 746 O O . LEU A 1 97 ? 16.018 -6.440 -7.100 1.00 87.12 97 LEU A O 1
ATOM 750 N N . SER A 1 98 ? 14.456 -8.006 -7.497 1.00 81.44 98 SER A N 1
ATOM 751 C CA . SER A 1 98 ? 15.375 -8.981 -8.073 1.00 81.44 98 SER A CA 1
ATOM 752 C C . SER A 1 98 ? 15.965 -8.436 -9.378 1.00 81.44 98 SER A C 1
ATOM 754 O O . SER A 1 98 ? 15.262 -7.793 -10.156 1.00 81.44 98 SER A O 1
ATOM 756 N N . SER A 1 99 ? 17.252 -8.697 -9.610 1.00 81.56 99 SER A N 1
ATOM 757 C CA . SER A 1 99 ? 17.917 -8.375 -10.873 1.00 81.56 99 SER A CA 1
ATOM 758 C C . SER A 1 99 ? 17.840 -9.579 -11.822 1.00 81.56 99 SER A C 1
ATOM 760 O O . SER A 1 99 ? 18.221 -10.674 -11.399 1.00 81.56 99 SER A O 1
ATOM 762 N N . PRO A 1 100 ? 17.387 -9.417 -13.079 1.00 81.25 100 PRO A N 1
ATOM 763 C CA . PRO A 1 100 ? 16.862 -8.191 -13.686 1.00 81.25 100 PRO A CA 1
ATOM 764 C C . PRO A 1 100 ? 15.409 -7.889 -13.257 1.00 81.25 100 PRO A C 1
ATOM 766 O O . PRO A 1 100 ? 14.651 -8.817 -12.958 1.00 81.25 100 PRO A O 1
ATOM 769 N N . PRO A 1 101 ? 14.985 -6.609 -13.257 1.00 76.50 101 PRO A N 1
ATOM 770 C CA . PRO A 1 101 ? 13.608 -6.2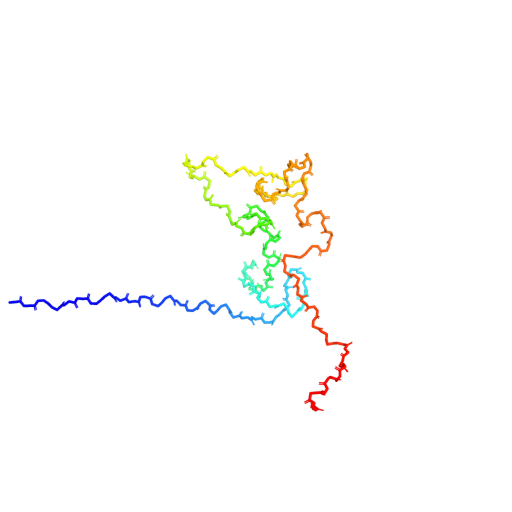50 -12.941 1.00 76.50 101 PRO A CA 1
ATOM 771 C C . PRO A 1 101 ? 12.633 -6.845 -13.974 1.00 76.50 101 PRO A C 1
ATOM 773 O O . PRO A 1 101 ? 12.955 -6.913 -15.164 1.00 76.50 101 PRO A O 1
ATOM 776 N N . PRO A 1 102 ? 11.431 -7.269 -13.547 1.00 81.56 102 PRO A N 1
ATOM 777 C CA . PRO A 1 102 ? 10.453 -7.868 -14.446 1.00 81.56 102 PRO A CA 1
ATOM 778 C C . PRO A 1 102 ? 9.933 -6.841 -15.468 1.00 81.56 102 PRO A C 1
ATOM 780 O O . PRO A 1 102 ? 9.774 -5.667 -15.126 1.00 81.56 102 PRO A O 1
ATOM 783 N N . PRO A 1 103 ? 9.580 -7.274 -16.695 1.00 82.81 103 PRO A N 1
ATOM 784 C CA . PRO A 1 103 ? 9.070 -6.378 -17.738 1.00 82.81 103 PRO A CA 1
ATOM 785 C C . PRO A 1 103 ? 7.707 -5.768 -17.380 1.00 82.81 103 PRO A C 1
ATOM 787 O O . PRO A 1 103 ? 7.376 -4.673 -17.822 1.00 82.81 103 PRO A O 1
ATOM 790 N N . SER A 1 104 ? 6.913 -6.468 -16.566 1.00 91.12 104 SER A N 1
ATOM 791 C CA . SER A 1 104 ? 5.655 -5.975 -16.010 1.00 91.12 104 SER A CA 1
ATOM 792 C C . SER A 1 104 ? 5.691 -6.095 -14.490 1.00 91.12 104 SER A C 1
ATOM 794 O O . SER A 1 104 ? 5.666 -7.187 -13.923 1.00 91.12 104 SER A O 1
ATOM 796 N N . TYR A 1 105 ? 5.784 -4.953 -13.816 1.00 92.88 105 TYR A N 1
ATOM 797 C CA . TYR A 1 105 ? 5.893 -4.912 -12.366 1.00 92.88 105 TYR A CA 1
ATOM 798 C C . TYR A 1 105 ? 4.522 -4.769 -11.700 1.00 92.88 105 TYR A C 1
ATOM 800 O O . TYR A 1 105 ? 3.739 -3.870 -12.010 1.00 92.88 105 TYR A O 1
ATOM 808 N N . LEU A 1 106 ? 4.252 -5.644 -10.733 1.00 94.94 106 LEU A N 1
ATOM 809 C CA . LEU A 1 106 ? 3.149 -5.512 -9.788 1.00 94.94 106 LEU A CA 1
ATOM 810 C C . LEU A 1 106 ? 3.732 -5.288 -8.397 1.00 94.94 106 LEU A C 1
ATOM 812 O O . LEU A 1 106 ? 4.485 -6.124 -7.896 1.00 94.94 106 LEU A O 1
ATOM 816 N N . CYS A 1 107 ? 3.357 -4.182 -7.754 1.00 94.06 107 CYS A N 1
ATOM 817 C CA . CYS A 1 107 ? 3.755 -3.943 -6.373 1.00 94.06 107 CYS A CA 1
ATOM 818 C C . CYS 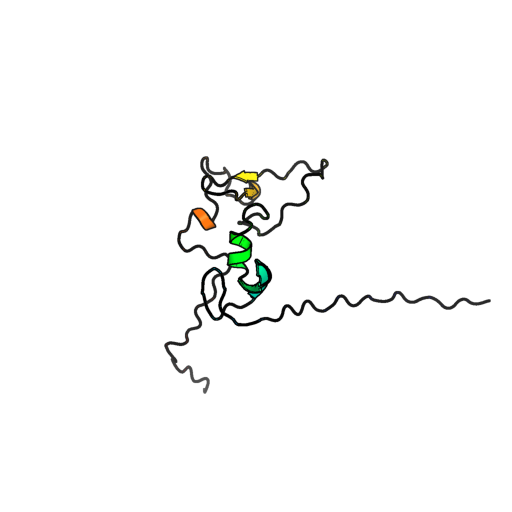A 1 107 ? 3.166 -5.012 -5.433 1.00 94.06 107 CYS A C 1
ATOM 820 O O . CYS A 1 107 ? 2.128 -5.596 -5.762 1.00 94.06 107 CYS A O 1
ATOM 822 N N . PRO A 1 108 ? 3.770 -5.254 -4.252 1.00 91.75 108 PRO A N 1
ATOM 823 C CA . PRO A 1 108 ? 3.298 -6.286 -3.327 1.00 91.75 108 PRO A CA 1
ATOM 824 C C . PRO A 1 108 ? 1.788 -6.209 -3.000 1.00 91.75 108 PRO A C 1
ATOM 826 O O . PRO A 1 108 ? 1.122 -7.244 -3.044 1.00 91.75 108 PRO A O 1
ATOM 829 N N . PRO A 1 109 ? 1.187 -5.014 -2.790 1.00 91.12 109 PRO A N 1
ATOM 830 C CA . PRO A 1 109 ? -0.265 -4.890 -2.632 1.00 91.12 109 PRO A CA 1
ATOM 831 C C . PRO A 1 109 ? -1.112 -5.325 -3.837 1.00 91.12 109 PRO A C 1
ATOM 833 O O . PRO A 1 109 ? -2.260 -5.715 -3.650 1.00 91.12 109 PRO A O 1
ATOM 836 N N . CYS A 1 110 ? -0.595 -5.214 -5.063 1.00 93.12 110 CYS A N 1
ATOM 837 C CA . CYS A 1 110 ? -1.326 -5.533 -6.295 1.00 93.12 110 CYS A CA 1
ATOM 838 C C . CYS A 1 110 ? -1.073 -6.956 -6.806 1.00 93.12 110 CYS A C 1
ATOM 840 O O . CYS A 1 110 ? -1.879 -7.463 -7.591 1.00 93.12 110 CYS A O 1
ATOM 842 N N . SER A 1 111 ? 0.037 -7.583 -6.408 1.00 92.62 111 SER A N 1
ATOM 843 C CA . SER A 1 111 ? 0.346 -8.974 -6.750 1.00 92.62 111 SER A CA 1
ATOM 844 C C . SER A 1 111 ? -0.344 -9.975 -5.819 1.00 92.62 111 SER A C 1
ATOM 846 O O . SER A 1 111 ? -0.611 -11.098 -6.239 1.00 92.62 111 SER A O 1
ATOM 848 N N . GLN A 1 112 ? -0.682 -9.574 -4.587 1.00 89.19 112 GLN A N 1
ATOM 849 C CA . GLN A 1 112 ? -1.304 -10.443 -3.587 1.00 89.19 112 GLN A CA 1
ATOM 850 C C . GLN A 1 112 ? -2.689 -9.918 -3.152 1.00 89.19 112 GLN A C 1
ATOM 852 O O . GLN A 1 112 ? -2.778 -8.826 -2.589 1.00 89.19 112 GLN A O 1
ATOM 857 N N . PRO A 1 113 ? -3.781 -10.692 -3.323 1.00 79.50 113 PRO A N 1
ATOM 858 C CA . PRO A 1 113 ? -5.143 -10.222 -3.035 1.00 79.50 113 PRO A CA 1
ATOM 859 C C . PRO A 1 113 ? -5.379 -9.895 -1.550 1.00 79.50 113 PRO A C 1
ATOM 861 O O . PRO A 1 113 ? -6.093 -8.950 -1.226 1.00 79.50 113 PRO A O 1
ATOM 864 N N . ASN A 1 114 ? -4.725 -10.626 -0.643 1.00 81.25 114 ASN A N 1
ATOM 865 C CA . ASN A 1 114 ? -4.843 -10.450 0.810 1.00 81.25 114 ASN A CA 1
ATOM 866 C C . ASN A 1 114 ? -3.603 -9.786 1.429 1.00 81.25 114 ASN A C 1
ATOM 868 O O . ASN A 1 114 ? -3.310 -9.983 2.606 1.00 81.25 114 ASN A O 1
ATOM 872 N N . PHE A 1 115 ? -2.856 -9.006 0.641 1.00 85.44 115 PHE A N 1
ATOM 873 C CA . PHE A 1 115 ? -1.614 -8.388 1.095 1.00 85.44 115 PHE A CA 1
ATOM 874 C C . PHE A 1 115 ? -1.812 -7.537 2.353 1.00 85.44 115 PHE A C 1
ATOM 876 O O . PHE A 1 115 ? -2.675 -6.660 2.391 1.00 85.44 115 PHE A O 1
ATOM 883 N N . THR A 1 116 ? -0.954 -7.674 3.355 1.00 82.31 116 THR A N 1
ATOM 884 C CA . THR A 1 116 ? -0.892 -6.708 4.452 1.00 82.31 116 THR A CA 1
ATOM 885 C C . THR A 1 116 ? 0.549 -6.322 4.723 1.00 82.31 116 THR A C 1
ATOM 887 O O . THR A 1 116 ? 1.424 -7.175 4.782 1.00 82.31 116 THR A O 1
ATOM 890 N N . PHE A 1 117 ? 0.793 -5.019 4.885 1.00 83.94 117 PHE A N 1
ATOM 891 C CA . PHE A 1 117 ? 2.132 -4.513 5.196 1.00 83.94 117 PHE A CA 1
ATOM 892 C C . PHE A 1 117 ? 2.624 -4.989 6.567 1.00 83.94 117 PHE A C 1
ATOM 894 O O . PHE A 1 117 ? 3.820 -5.125 6.782 1.00 83.94 117 PHE A O 1
ATOM 901 N N . PHE A 1 118 ? 1.687 -5.235 7.484 1.00 82.00 118 PHE A N 1
ATOM 902 C CA . PHE A 1 118 ? 1.963 -5.656 8.849 1.00 82.00 118 PHE A CA 1
ATOM 903 C C . PHE A 1 118 ? 0.978 -6.771 9.202 1.00 82.00 118 PHE A C 1
ATOM 905 O O . PHE A 1 118 ? -0.162 -6.465 9.579 1.00 82.00 11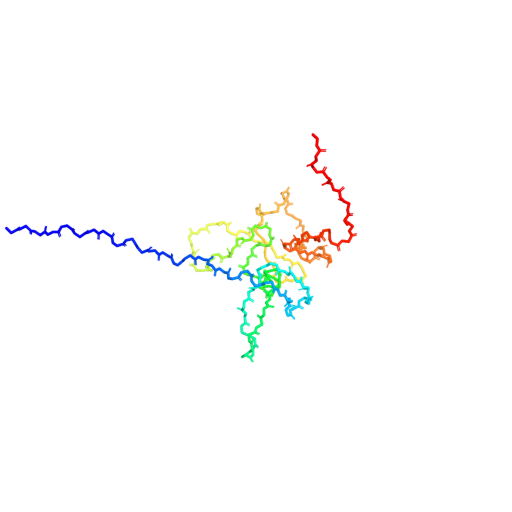8 PHE A O 1
ATOM 912 N N . PRO A 1 119 ? 1.364 -8.048 9.022 1.00 73.88 119 PRO A N 1
ATOM 913 C CA . PRO A 1 119 ? 0.549 -9.158 9.482 1.00 73.88 119 PRO A CA 1
ATOM 914 C C . PRO A 1 119 ? 0.420 -9.048 10.998 1.00 73.88 119 PRO A C 1
ATOM 916 O O . PRO A 1 119 ? 1.409 -9.042 11.726 1.00 73.88 119 PRO A O 1
ATOM 919 N N . VAL A 1 120 ? -0.814 -8.893 11.468 1.00 67.00 120 VAL A N 1
ATOM 920 C CA . VAL A 1 120 ? -1.104 -9.010 12.894 1.00 67.00 120 VAL A CA 1
ATOM 921 C C . VAL A 1 120 ? -1.155 -10.509 13.164 1.00 67.00 120 VAL A C 1
ATOM 923 O O . VAL A 1 120 ? -1.924 -11.182 12.473 1.00 67.00 120 VAL A O 1
ATOM 926 N N . PRO A 1 121 ? -0.357 -11.061 14.096 1.00 58.19 121 PRO A N 1
ATOM 927 C CA . PRO A 1 121 ? -0.577 -12.431 14.517 1.00 58.19 121 PRO A CA 1
ATOM 928 C C . PRO A 1 121 ? -2.005 -12.497 15.049 1.00 58.19 121 PRO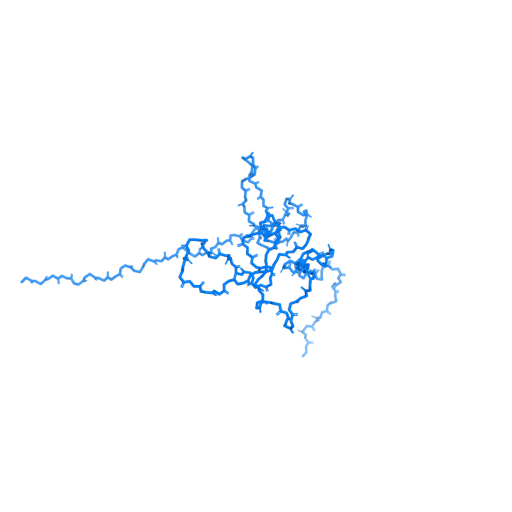 A C 1
ATOM 930 O O . PRO A 1 121 ? -2.359 -11.763 15.975 1.00 58.19 121 PRO A O 1
ATOM 933 N N . GLU A 1 122 ? -2.844 -13.324 14.429 1.00 51.84 122 GLU A N 1
ATOM 934 C CA . GLU A 1 122 ? -4.103 -13.715 15.042 1.00 51.84 122 GLU A CA 1
ATOM 935 C C . GLU A 1 122 ? -3.722 -14.292 16.401 1.00 51.84 122 GLU A C 1
ATOM 937 O O . GLU A 1 122 ? -3.082 -15.339 16.488 1.00 51.84 122 GLU A O 1
ATOM 942 N N . SER A 1 123 ? -3.994 -13.554 17.477 1.00 45.59 123 SER A N 1
ATOM 943 C CA . SER A 1 123 ? -3.769 -14.084 18.812 1.00 45.59 123 SER A CA 1
ATOM 944 C C . SER A 1 123 ? -4.515 -15.418 18.891 1.00 45.59 123 SER A C 1
ATOM 946 O O . SER A 1 123 ? -5.701 -15.428 18.540 1.00 45.59 123 SER A O 1
ATOM 948 N N . PRO A 1 124 ? -3.895 -16.518 19.350 1.00 45.00 124 PRO A N 1
ATOM 949 C CA . PRO A 1 124 ? -4.597 -17.770 19.586 1.00 45.00 124 PRO A CA 1
ATOM 950 C C . PRO A 1 124 ? -5.526 -17.618 20.803 1.00 45.00 124 PRO A C 1
ATOM 952 O O . PRO A 1 124 ? -5.312 -18.199 21.859 1.00 45.00 124 PRO A O 1
ATOM 955 N N . ILE A 1 125 ? -6.591 -16.829 20.669 1.00 49.94 125 ILE A N 1
ATOM 956 C CA . ILE A 1 125 ? -7.743 -16.805 21.576 1.00 49.94 125 ILE A CA 1
ATOM 957 C C . ILE A 1 125 ? -8.860 -17.579 20.873 1.00 49.94 125 ILE A C 1
ATOM 959 O O . ILE A 1 125 ? -9.915 -17.068 20.527 1.00 49.94 125 ILE A O 1
ATOM 963 N N . SER A 1 126 ? -8.570 -18.840 20.568 1.00 45.91 126 SER A N 1
ATOM 964 C CA . SER A 1 126 ? -9.563 -19.914 20.439 1.00 45.91 126 SER A CA 1
ATOM 965 C C . SER A 1 126 ? -8.862 -21.272 20.407 1.00 45.91 126 SER A C 1
ATOM 967 O O . SER A 1 126 ? -9.083 -22.092 19.527 1.00 45.91 126 SER A O 1
ATOM 969 N N . LYS A 1 127 ? -7.979 -21.502 21.381 1.00 40.25 127 LYS A N 1
ATOM 970 C CA . LYS A 1 127 ? -7.739 -22.807 22.014 1.00 40.25 127 LYS A CA 1
ATOM 971 C C . LYS A 1 127 ? -6.739 -22.578 23.135 1.00 40.25 127 LYS A C 1
ATOM 973 O O . LYS A 1 127 ? -5.533 -22.535 22.929 1.00 40.25 127 LYS A O 1
ATOM 978 N N . ALA A 1 128 ? -7.279 -22.400 24.334 1.00 48.22 128 ALA A N 1
ATOM 979 C CA . ALA A 1 128 ? -6.528 -22.565 25.561 1.00 48.22 128 ALA A CA 1
ATOM 980 C C . ALA A 1 128 ? -6.063 -24.027 25.655 1.00 48.22 128 ALA A C 1
ATOM 982 O O . ALA A 1 128 ? -6.726 -24.863 26.261 1.00 48.22 128 ALA A O 1
ATOM 983 N N . SER A 1 129 ? -4.932 -24.359 25.043 1.00 44.09 129 SER A N 1
ATOM 984 C CA . SER A 1 129 ? -4.129 -25.486 25.503 1.00 44.09 129 SER A CA 1
ATOM 985 C C . SER A 1 129 ? -3.249 -24.965 26.632 1.00 44.09 129 SER A C 1
ATOM 987 O O . SER A 1 129 ? -2.242 -24.300 26.397 1.00 44.09 129 SER A O 1
ATOM 989 N N . ARG A 1 130 ? -3.708 -25.228 27.864 1.00 46.19 130 ARG A N 1
ATOM 990 C CA . ARG A 1 130 ? -2.924 -25.177 29.103 1.00 46.19 130 ARG A CA 1
ATOM 991 C C . ARG A 1 130 ? -1.537 -25.765 28.843 1.00 46.19 130 ARG A C 1
ATOM 993 O O . ARG A 1 130 ? -1.416 -26.977 28.700 1.00 46.19 130 ARG A O 1
ATOM 1000 N N . PHE A 1 131 ? -0.510 -24.930 28.860 1.00 45.62 131 PHE A N 1
ATOM 1001 C CA . PHE A 1 131 ? 0.828 -25.386 29.201 1.00 45.62 131 PHE A CA 1
ATOM 1002 C C . PHE A 1 131 ? 1.069 -24.985 30.655 1.00 45.62 131 PHE A C 1
ATOM 1004 O O . PHE A 1 131 ? 1.293 -23.816 30.957 1.00 45.62 131 PHE A O 1
ATOM 1011 N N . ASN A 1 132 ? 0.913 -25.966 31.549 1.00 40.81 132 ASN A N 1
ATOM 1012 C CA . ASN A 1 132 ? 1.406 -25.896 32.921 1.00 40.81 132 ASN A CA 1
ATOM 1013 C C . ASN A 1 132 ? 2.935 -25.864 32.855 1.00 40.81 132 ASN A C 1
ATOM 1015 O O . ASN A 1 132 ? 3.540 -26.812 32.357 1.00 40.81 132 ASN A O 1
ATOM 1019 N N . TRP A 1 133 ? 3.540 -24.795 33.363 1.00 42.50 133 TRP A N 1
ATOM 1020 C CA . TRP A 1 133 ? 4.950 -24.781 33.736 1.00 42.50 133 TRP A CA 1
ATOM 1021 C C . TRP A 1 133 ? 5.040 -25.132 35.218 1.00 42.50 133 TRP A C 1
ATOM 1023 O O . TRP A 1 133 ? 5.136 -24.252 36.057 1.00 42.50 133 TRP A O 1
ATOM 1033 N N . ASP A 1 134 ? 4.958 -26.427 35.512 1.00 48.97 134 ASP A N 1
ATOM 1034 C CA . ASP A 1 134 ? 5.370 -26.996 36.794 1.00 48.97 134 ASP A CA 1
ATOM 1035 C C . ASP A 1 134 ? 5.962 -28.383 36.525 1.00 48.97 134 ASP A C 1
ATOM 1037 O O . ASP A 1 134 ? 5.228 -29.373 36.416 1.00 48.97 134 ASP A O 1
ATOM 1041 N N . LYS A 1 135 ? 7.288 -28.426 36.352 1.00 41.34 135 LYS A N 1
ATOM 1042 C CA . LYS A 1 135 ? 8.206 -29.443 36.892 1.00 41.34 135 LYS A CA 1
ATOM 1043 C C . LYS A 1 135 ? 9.649 -29.136 36.514 1.00 41.34 135 LYS A C 1
ATOM 1045 O O . LYS A 1 135 ? 9.909 -28.954 35.306 1.00 41.34 135 LYS A O 1
#

Radius of gyration: 22.35 Å; chains: 1; bounding box: 50×69×55 Å

pLDDT: mean 72.5, std 19.05, range [39.16, 95.44]